Protein AF-A0AAU3B266-F1 (afdb_monomer_lite)

pLDDT: mean 85.95, std 12.85, range [55.03, 97.81]

Radius of gyration: 11.17 Å; chains: 1; bounding box: 26×26×26 Å

Structure (mmCIF, N/CA/C/O backbone):
data_AF-A0AAU3B266-F1
#
_entry.id   AF-A0AAU3B266-F1
#
loop_
_atom_site.group_PDB
_atom_site.id
_atom_site.type_symbol
_atom_site.label_atom_id
_atom_site.label_alt_id
_atom_site.label_comp_id
_atom_site.label_asym_id
_atom_site.label_entity_id
_atom_site.label_seq_id
_atom_site.pdbx_PDB_ins_code
_atom_site.Cartn_x
_atom_site.Cartn_y
_atom_site.Cartn_z
_atom_site.occupancy
_atom_site.B_iso_or_equiv
_atom_site.auth_seq_id
_atom_site.auth_comp_id
_atom_site.auth_asym_id
_atom_site.auth_atom_id
_atom_site.pdbx_PDB_model_num
ATOM 1 N N . MET A 1 1 ? -2.619 -6.793 -2.516 1.00 87.38 1 MET A N 1
ATOM 2 C CA . MET A 1 1 ? -3.605 -6.708 -3.622 1.00 87.38 1 MET A CA 1
ATOM 3 C C . MET A 1 1 ? -2.950 -5.965 -4.771 1.00 87.38 1 MET A C 1
ATOM 5 O O . MET A 1 1 ? -2.355 -4.930 -4.499 1.00 87.38 1 MET A O 1
ATOM 9 N N . VAL A 1 2 ? -3.036 -6.479 -5.999 1.00 92.62 2 VAL A N 1
ATOM 10 C CA . VAL A 1 2 ? -2.349 -5.920 -7.177 1.00 92.62 2 VAL A CA 1
ATOM 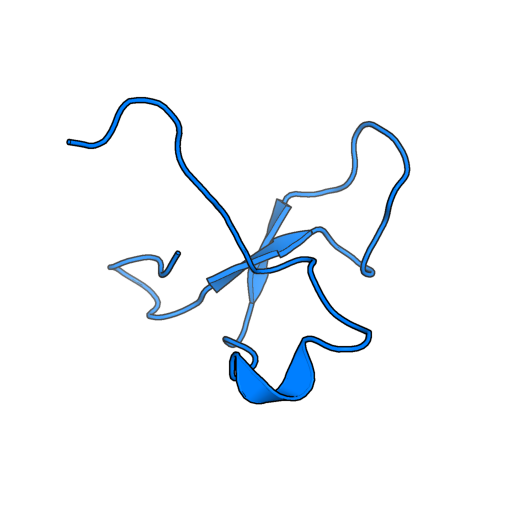11 C C . VAL A 1 2 ? -3.383 -5.439 -8.194 1.00 92.62 2 VAL A C 1
ATOM 13 O O . VAL A 1 2 ? -4.343 -6.155 -8.480 1.00 92.62 2 VAL A O 1
ATOM 16 N N . ALA A 1 3 ? -3.214 -4.224 -8.712 1.00 94.38 3 ALA A N 1
ATOM 17 C CA . ALA A 1 3 ? -4.059 -3.661 -9.755 1.00 94.38 3 ALA A CA 1
ATOM 18 C C . ALA A 1 3 ? -3.747 -4.321 -11.106 1.00 94.38 3 ALA A C 1
ATOM 20 O O . ALA A 1 3 ? -2.603 -4.314 -11.555 1.00 94.38 3 ALA A O 1
ATOM 21 N N . ALA A 1 4 ? -4.773 -4.856 -11.773 1.00 95.50 4 ALA A N 1
ATOM 22 C CA . ALA A 1 4 ? -4.608 -5.622 -13.011 1.00 95.50 4 ALA A CA 1
ATOM 23 C C . ALA A 1 4 ? -3.976 -4.808 -14.155 1.00 95.50 4 ALA A C 1
ATOM 25 O O . ALA A 1 4 ? -3.179 -5.340 -14.917 1.00 95.50 4 ALA A O 1
ATOM 26 N N . HIS A 1 5 ? -4.299 -3.516 -14.259 1.00 96.94 5 HIS A N 1
ATOM 27 C CA . HIS A 1 5 ? -3.837 -2.671 -15.364 1.00 96.94 5 HIS A CA 1
ATOM 28 C C . HIS A 1 5 ? -2.386 -2.196 -15.223 1.00 96.94 5 HIS A C 1
ATOM 30 O O . HIS A 1 5 ? -1.721 -1.974 -16.228 1.00 96.94 5 HIS A O 1
ATOM 36 N N . SER A 1 6 ? -1.900 -2.002 -13.994 1.00 97.00 6 SER A N 1
ATOM 37 C CA . SER A 1 6 ? -0.586 -1.398 -13.734 1.00 97.00 6 SER A CA 1
ATOM 38 C C . SER A 1 6 ? 0.430 -2.368 -13.136 1.00 97.00 6 SER A C 1
ATOM 40 O O . SER A 1 6 ? 1.614 -2.043 -13.076 1.00 97.00 6 SER A O 1
ATOM 42 N N . GLY A 1 7 ? -0.021 -3.518 -12.623 1.00 95.75 7 GLY A N 1
ATOM 43 C CA . GLY A 1 7 ? 0.813 -4.437 -11.848 1.00 95.75 7 GLY A CA 1
ATOM 44 C C . GLY A 1 7 ? 1.280 -3.866 -10.502 1.00 95.75 7 GLY A C 1
ATOM 45 O O . GLY A 1 7 ? 2.125 -4.469 -9.845 1.00 95.75 7 GLY A O 1
ATOM 46 N N . LYS A 1 8 ? 0.757 -2.705 -10.081 1.00 95.25 8 LYS A N 1
ATOM 47 C CA . LYS A 1 8 ? 1.124 -2.025 -8.831 1.00 95.25 8 LYS A CA 1
ATOM 48 C C . LYS A 1 8 ? 0.226 -2.440 -7.671 1.00 95.25 8 LYS A C 1
ATOM 50 O O . LYS A 1 8 ? -0.919 -2.850 -7.863 1.00 95.25 8 LYS A O 1
ATOM 55 N N . CYS A 1 9 ? 0.739 -2.311 -6.457 1.00 94.00 9 CYS A N 1
ATOM 56 C CA . CYS A 1 9 ? 0.020 -2.643 -5.238 1.00 94.00 9 CYS A CA 1
ATOM 57 C C . CYS A 1 9 ? -0.779 -1.442 -4.731 1.00 94.00 9 CYS A C 1
ATOM 59 O O . CYS A 1 9 ? -0.378 -0.293 -4.915 1.00 94.00 9 CYS A O 1
ATOM 61 N N . VAL A 1 10 ? -1.915 -1.713 -4.087 1.00 94.25 10 VAL A N 1
ATOM 62 C CA . VAL A 1 10 ? -2.628 -0.686 -3.312 1.00 94.25 10 VAL A CA 1
ATOM 63 C C . VAL A 1 10 ? -1.791 -0.333 -2.089 1.00 94.25 10 VAL A C 1
ATOM 65 O O . VAL A 1 10 ? -1.406 -1.238 -1.353 1.00 94.25 10 VAL A O 1
ATOM 68 N N . ASP A 1 11 ? -1.526 0.954 -1.882 1.00 94.31 11 ASP A N 1
ATOM 69 C CA . ASP A 1 11 ? -0.623 1.474 -0.852 1.00 94.31 11 ASP A CA 1
ATOM 70 C C . ASP A 1 11 ? -1.255 2.674 -0.109 1.00 94.31 11 ASP A C 1
ATOM 72 O O . ASP A 1 11 ? -1.958 3.486 -0.721 1.00 94.31 11 ASP A O 1
ATOM 76 N N . VAL A 1 12 ? -1.040 2.760 1.212 1.00 94.69 12 VAL A N 1
ATOM 77 C CA . VAL A 1 12 ? -1.336 3.952 2.032 1.00 94.69 12 VAL A CA 1
ATOM 78 C C . VAL A 1 12 ? -0.149 4.918 2.039 1.00 94.69 12 VAL A C 1
ATOM 80 O O . VAL A 1 12 ? 0.918 4.597 2.579 1.00 94.69 12 VAL A O 1
ATOM 83 N N . SER A 1 13 ? -0.378 6.146 1.564 1.00 94.50 13 SER A N 1
ATOM 84 C CA . SER A 1 13 ? 0.650 7.184 1.448 1.00 94.50 13 SER A CA 1
ATOM 85 C C . SER A 1 13 ? 1.422 7.399 2.754 1.00 94.50 13 SER A C 1
ATOM 87 O O . SER A 1 13 ? 0.818 7.540 3.823 1.00 94.50 13 SER A O 1
ATOM 89 N N . ASN A 1 14 ? 2.752 7.481 2.656 1.00 91.81 14 ASN A N 1
ATOM 90 C CA . ASN A 1 14 ? 3.671 7.733 3.774 1.00 91.81 14 ASN A CA 1
ATOM 91 C C . ASN A 1 14 ? 3.565 6.735 4.939 1.00 91.81 14 ASN A C 1
ATOM 93 O O . ASN A 1 14 ? 3.990 7.053 6.047 1.00 91.81 14 ASN A O 1
ATOM 97 N N . VAL A 1 15 ? 3.017 5.534 4.713 1.00 90.81 15 VAL A N 1
ATOM 98 C CA . VAL A 1 15 ? 2.784 4.543 5.780 1.00 90.81 15 VAL A CA 1
ATOM 99 C C . VAL A 1 15 ? 1.908 5.121 6.908 1.00 90.81 15 VAL A C 1
ATOM 101 O O . VAL A 1 15 ? 2.053 4.761 8.076 1.00 90.81 15 VAL A O 1
ATOM 104 N N . SER A 1 16 ? 1.017 6.059 6.570 1.00 92.06 16 SER A N 1
ATOM 105 C CA . SER A 1 16 ? 0.220 6.770 7.568 1.00 92.06 16 SER A CA 1
ATOM 106 C C . SER A 1 16 ? -0.732 5.835 8.316 1.00 92.06 16 SER A C 1
ATOM 108 O O . SER A 1 16 ? -1.379 4.971 7.722 1.00 92.06 16 SER A O 1
ATOM 110 N N . THR A 1 17 ? -0.848 6.058 9.623 1.00 90.69 17 THR A N 1
ATOM 111 C CA . THR A 1 17 ? -1.814 5.402 10.516 1.00 90.69 17 THR A CA 1
ATOM 112 C C . THR A 1 17 ? -2.942 6.336 10.953 1.00 90.69 17 THR A C 1
ATOM 114 O O . THR A 1 17 ? -3.850 5.911 11.667 1.00 90.69 17 THR A O 1
ATOM 117 N N . THR A 1 18 ? -2.899 7.608 10.543 1.00 95.31 18 THR A N 1
ATOM 118 C CA . THR A 1 18 ? -3.980 8.565 10.802 1.00 95.31 18 THR A CA 1
ATOM 119 C C . THR A 1 18 ? -5.192 8.258 9.924 1.00 95.31 18 THR A C 1
ATOM 121 O O . THR A 1 18 ? -5.098 7.498 8.963 1.00 95.31 18 THR A O 1
ATOM 124 N N . ALA A 1 19 ? -6.349 8.838 10.248 1.00 95.81 19 ALA A N 1
ATOM 125 C CA . ALA A 1 19 ? -7.546 8.725 9.419 1.00 95.81 19 ALA A CA 1
ATOM 126 C C . ALA A 1 19 ? -7.471 9.643 8.184 1.00 95.81 19 ALA A C 1
ATOM 128 O O . ALA A 1 19 ? -6.934 10.748 8.252 1.00 95.81 19 ALA A O 1
ATOM 129 N N . GLY A 1 20 ? -8.047 9.188 7.068 1.00 95.44 20 GLY A N 1
ATOM 130 C CA . GLY A 1 20 ? -8.080 9.921 5.796 1.00 95.44 20 GLY A CA 1
ATOM 131 C C . GLY A 1 20 ? -6.771 10.008 4.989 1.00 95.44 20 GLY A C 1
ATOM 132 O O . GLY A 1 20 ? -6.633 10.972 4.236 1.00 95.44 20 GLY A O 1
ATOM 133 N N . PRO A 1 21 ? -5.801 9.075 5.095 1.00 96.44 21 PRO A N 1
ATOM 134 C CA . PRO A 1 21 ? -4.619 9.128 4.253 1.00 96.44 21 PRO A CA 1
ATOM 135 C C . PRO A 1 21 ? -4.994 8.810 2.805 1.00 96.44 21 PRO A C 1
ATOM 137 O O . PRO A 1 21 ? -5.985 8.128 2.527 1.00 96.44 21 PRO A O 1
ATOM 140 N N . LEU A 1 22 ? -4.170 9.279 1.872 1.00 97.81 22 LEU A N 1
ATOM 141 C CA . LEU A 1 22 ? -4.368 8.971 0.466 1.00 97.81 22 LEU A CA 1
ATOM 142 C C . LEU A 1 22 ? -4.044 7.501 0.204 1.00 97.81 22 LEU A C 1
ATOM 144 O O . LEU A 1 22 ? -3.030 6.971 0.663 1.00 97.81 22 LEU A O 1
ATOM 148 N N . ILE A 1 23 ? -4.902 6.867 -0.587 1.00 95.56 23 ILE A N 1
ATOM 149 C CA . ILE A 1 23 ? -4.654 5.548 -1.155 1.00 95.56 23 ILE A CA 1
ATOM 150 C C . ILE A 1 23 ? -4.180 5.739 -2.589 1.00 95.56 23 ILE A C 1
ATOM 152 O O . ILE A 1 23 ? -4.819 6.445 -3.371 1.00 95.56 23 ILE A O 1
ATOM 156 N N . HIS A 1 24 ? -3.069 5.105 -2.944 1.00 96.62 24 HIS A N 1
ATOM 157 C CA . HIS A 1 24 ? -2.506 5.186 -4.289 1.00 96.62 24 HIS A CA 1
ATOM 158 C C . HIS A 1 24 ? -2.015 3.818 -4.787 1.00 96.62 24 HIS A C 1
ATOM 160 O O . HIS A 1 24 ? -2.100 2.809 -4.084 1.00 96.62 24 HIS A O 1
ATOM 166 N N . GLN A 1 25 ? -1.537 3.774 -6.031 1.00 96.38 25 GLN A N 1
ATOM 167 C CA . GLN A 1 25 ? -0.907 2.591 -6.613 1.00 96.38 25 GLN A CA 1
ATOM 168 C C . GLN A 1 25 ? 0.606 2.783 -6.621 1.00 96.38 25 GLN A C 1
ATOM 170 O O . GLN A 1 25 ? 1.109 3.688 -7.289 1.00 96.38 25 GLN A O 1
ATOM 175 N N . TRP A 1 26 ? 1.331 1.914 -5.924 1.00 94.88 26 TRP A N 1
ATOM 176 C CA . TRP A 1 26 ? 2.784 1.995 -5.817 1.00 94.88 26 TRP A CA 1
ATOM 177 C C . TRP A 1 26 ? 3.459 0.688 -6.215 1.00 94.88 26 TRP A C 1
ATOM 179 O O . TRP A 1 26 ? 2.820 -0.360 -6.339 1.00 94.88 26 TRP A O 1
ATOM 189 N N . THR A 1 27 ? 4.764 0.752 -6.473 1.00 93.31 27 THR A N 1
ATOM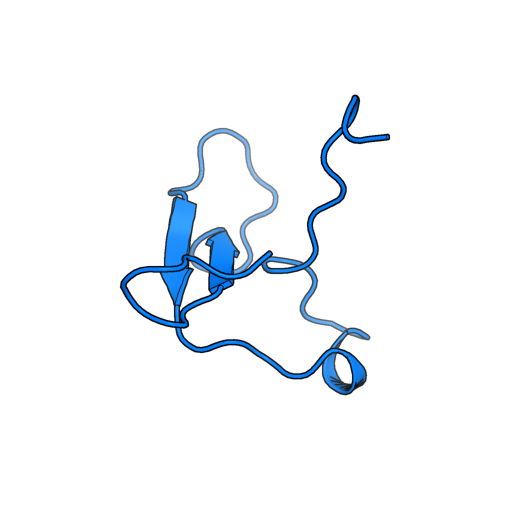 190 C CA . THR A 1 27 ? 5.563 -0.457 -6.686 1.00 93.31 27 THR A CA 1
ATOM 191 C C . THR A 1 27 ? 5.347 -1.408 -5.512 1.00 93.31 27 THR A C 1
ATOM 193 O O . THR A 1 27 ? 5.387 -0.986 -4.357 1.00 93.31 27 THR A O 1
ATOM 196 N N . CYS A 1 28 ? 5.056 -2.669 -5.831 1.00 91.25 28 CYS A N 1
ATOM 197 C CA . CYS A 1 28 ? 4.796 -3.681 -4.823 1.00 91.25 28 CYS A CA 1
ATOM 198 C C . CYS A 1 28 ? 6.051 -3.943 -3.997 1.00 91.25 28 CYS A C 1
ATOM 200 O O . CYS A 1 28 ? 7.085 -4.325 -4.548 1.00 91.25 28 CYS A O 1
ATOM 202 N N . ASP A 1 29 ? 5.928 -3.802 -2.684 1.00 86.00 29 ASP A N 1
ATOM 203 C CA . ASP A 1 29 ? 6.953 -4.241 -1.753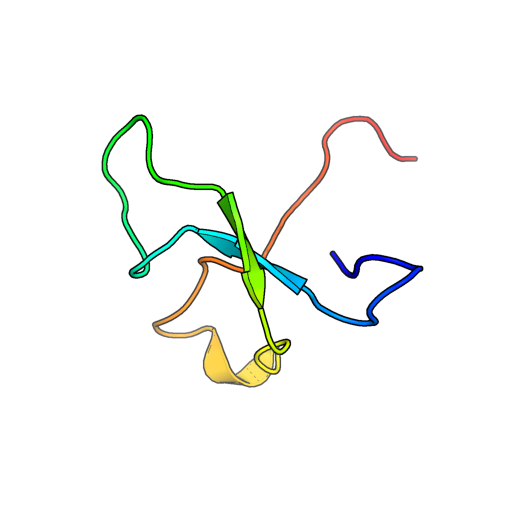 1.00 86.00 29 ASP A CA 1
ATOM 204 C C . ASP A 1 29 ? 6.797 -5.752 -1.495 1.00 86.00 29 ASP A C 1
ATOM 206 O O . ASP A 1 29 ? 5.678 -6.245 -1.293 1.00 86.00 29 ASP A O 1
ATOM 210 N N . PRO A 1 30 ? 7.894 -6.533 -1.507 1.00 73.81 30 PRO A N 1
ATOM 211 C CA . PRO A 1 30 ? 7.823 -7.963 -1.252 1.00 73.81 30 PRO A CA 1
ATOM 212 C C . PRO A 1 30 ? 7.345 -8.231 0.179 1.00 73.81 30 PRO A C 1
ATOM 214 O O . PRO A 1 30 ? 7.820 -7.627 1.141 1.00 73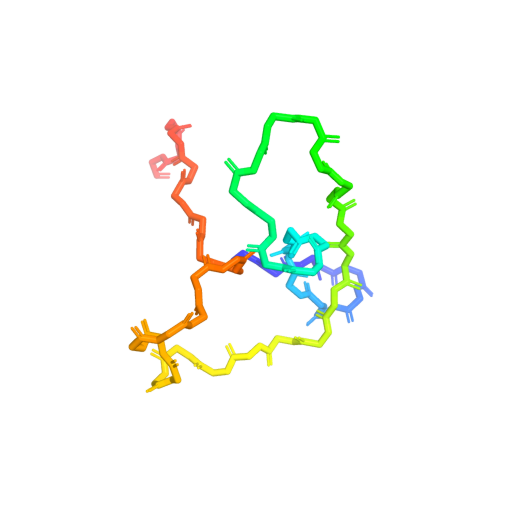.81 30 PRO A O 1
ATOM 217 N N . ALA A 1 31 ? 6.463 -9.222 0.335 1.00 62.88 31 ALA A N 1
ATOM 218 C CA . ALA A 1 31 ? 5.876 -9.614 1.621 1.00 62.88 31 ALA A CA 1
ATOM 219 C C . ALA A 1 31 ? 6.906 -10.092 2.679 1.00 62.88 31 ALA A C 1
ATOM 221 O O . ALA A 1 31 ? 6.568 -10.319 3.835 1.00 62.88 31 ALA A O 1
ATOM 222 N N . SER A 1 32 ? 8.184 -10.227 2.330 1.00 56.94 32 SER A N 1
ATOM 223 C CA . SER A 1 32 ? 9.253 -10.501 3.298 1.00 56.94 32 SER A CA 1
ATOM 224 C C . SER A 1 32 ? 9.736 -9.247 4.046 1.00 56.94 32 SER A C 1
ATOM 226 O O . SER A 1 32 ? 10.418 -9.378 5.058 1.00 56.94 32 SER A O 1
ATOM 228 N N . ALA A 1 33 ? 9.394 -8.037 3.586 1.00 59.06 33 ALA A N 1
ATOM 229 C CA . ALA A 1 33 ? 9.784 -6.771 4.220 1.00 59.06 33 ALA A CA 1
ATOM 230 C C . ALA A 1 33 ? 8.799 -6.306 5.323 1.00 59.06 33 ALA A C 1
ATOM 232 O O . ALA A 1 33 ? 8.953 -5.233 5.907 1.00 59.06 33 ALA A O 1
ATOM 233 N N . LEU A 1 34 ? 7.776 -7.116 5.627 1.00 55.03 34 LEU A N 1
ATOM 234 C CA . LEU A 1 34 ? 6.574 -6.747 6.394 1.00 55.03 34 LEU A CA 1
ATOM 235 C C . LEU A 1 34 ? 6.761 -6.573 7.912 1.00 55.03 34 LEU A C 1
ATOM 237 O O . LEU A 1 34 ? 5.773 -6.376 8.625 1.00 55.03 34 LEU A O 1
ATOM 241 N N . GLY A 1 35 ? 7.992 -6.628 8.429 1.00 61.47 35 GLY A N 1
ATOM 242 C CA . GLY A 1 35 ? 8.251 -6.315 9.838 1.00 61.47 35 GLY A CA 1
ATOM 243 C C . GLY A 1 35 ? 7.867 -4.872 10.188 1.00 61.47 35 GLY A C 1
ATOM 244 O O . GLY A 1 35 ? 7.350 -4.614 11.271 1.00 61.47 35 GLY A O 1
ATOM 245 N N . THR A 1 36 ? 8.053 -3.945 9.244 1.00 66.00 36 THR A N 1
ATOM 246 C CA . THR A 1 36 ? 7.897 -2.499 9.477 1.00 66.00 36 THR A CA 1
ATOM 247 C C . THR A 1 36 ? 6.974 -1.792 8.484 1.00 66.00 36 THR A C 1
ATOM 249 O O . THR A 1 36 ? 6.447 -0.731 8.809 1.00 66.00 36 THR A O 1
ATOM 252 N N . LYS A 1 37 ? 6.713 -2.363 7.300 1.00 71.31 37 LYS A 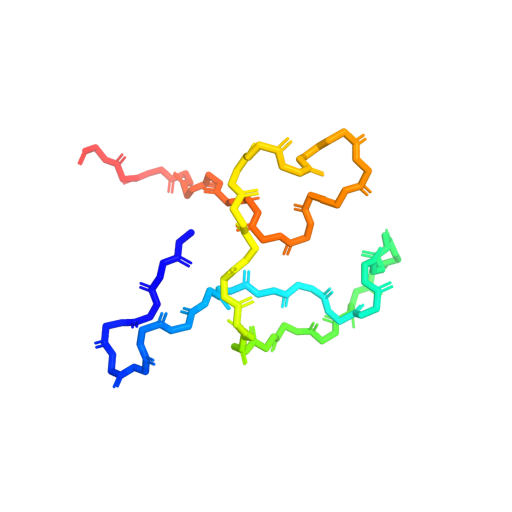N 1
ATOM 253 C CA . LYS A 1 37 ? 5.857 -1.753 6.266 1.00 71.31 37 LYS A CA 1
ATOM 254 C C . LYS A 1 37 ? 4.654 -2.636 5.963 1.00 71.31 37 LYS A C 1
ATOM 256 O O . LYS A 1 37 ? 4.783 -3.652 5.295 1.00 71.31 37 LYS A O 1
ATOM 261 N N . LYS A 1 38 ? 3.478 -2.254 6.472 1.00 81.62 38 LYS A N 1
ATOM 262 C CA . LYS A 1 38 ? 2.204 -2.976 6.268 1.00 81.62 38 LYS A CA 1
ATOM 263 C C . LYS A 1 38 ? 1.197 -2.220 5.399 1.00 81.62 38 LYS A C 1
ATOM 265 O O . LYS A 1 38 ? 0.085 -2.699 5.208 1.00 81.62 38 LYS A O 1
ATOM 270 N N . ASN A 1 39 ? 1.580 -1.072 4.845 1.00 90.94 39 ASN A N 1
ATOM 271 C CA . ASN A 1 39 ? 0.702 -0.191 4.071 1.00 90.94 39 ASN A CA 1
ATOM 272 C C . ASN A 1 39 ? 0.257 -0.766 2.713 1.00 90.94 39 ASN A C 1
ATOM 274 O O . ASN A 1 39 ? -0.558 -0.134 2.051 1.00 90.94 39 ASN A O 1
ATOM 278 N N . GLN A 1 40 ? 0.741 -1.952 2.317 1.00 92.31 40 GLN A N 1
ATOM 279 C CA . GLN A 1 40 ? 0.345 -2.643 1.081 1.00 92.31 40 GLN A CA 1
ATOM 280 C C . GLN A 1 40 ? -0.323 -4.017 1.285 1.00 92.31 40 GLN A C 1
ATOM 282 O O . GLN A 1 40 ? -0.686 -4.698 0.314 1.00 92.31 40 GLN A O 1
ATOM 287 N N . ILE A 1 41 ? -0.499 -4.457 2.536 1.00 88.19 41 ILE A N 1
ATOM 288 C CA . ILE A 1 41 ? -1.142 -5.740 2.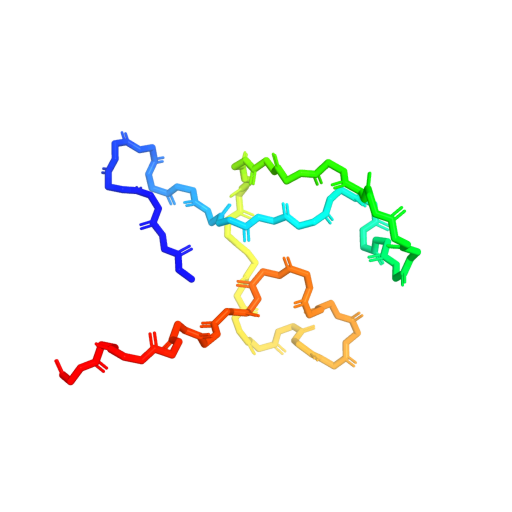838 1.00 88.19 41 ILE A CA 1
ATOM 289 C C . ILE A 1 41 ? -2.625 -5.501 3.091 1.00 88.19 41 ILE A C 1
ATOM 291 O O . ILE A 1 41 ? -3.008 -4.860 4.065 1.00 88.19 41 ILE A O 1
ATOM 295 N N . TRP A 1 42 ? -3.467 -6.099 2.257 1.00 86.44 42 TRP A N 1
ATOM 296 C CA . TRP A 1 42 ? -4.911 -5.928 2.344 1.00 86.44 42 TRP A CA 1
ATOM 297 C C . TRP A 1 42 ? -5.603 -7.279 2.410 1.00 86.44 42 TRP A C 1
ATOM 299 O O . TRP A 1 42 ? -5.357 -8.151 1.575 1.00 86.44 42 TRP A O 1
ATOM 309 N N . ARG A 1 43 ? -6.507 -7.423 3.379 1.00 84.94 43 ARG A N 1
ATOM 310 C CA . ARG A 1 43 ? -7.524 -8.474 3.393 1.00 84.94 43 ARG A CA 1
ATOM 311 C C . ARG A 1 43 ? -8.848 -7.834 3.018 1.00 84.94 43 ARG A C 1
ATOM 313 O O . ARG A 1 43 ? -9.364 -7.004 3.758 1.00 84.94 43 ARG A O 1
ATOM 320 N N . LEU A 1 44 ? -9.383 -8.222 1.869 1.00 82.69 44 LEU A N 1
ATOM 321 C CA . LEU A 1 44 ? -10.740 -7.852 1.497 1.00 82.69 44 LEU A CA 1
ATOM 322 C C . LEU A 1 44 ? -11.702 -8.766 2.250 1.00 82.69 44 LEU A C 1
ATOM 324 O O . LEU A 1 44 ? -11.596 -9.989 2.161 1.00 82.69 44 LEU A O 1
ATOM 328 N N . GLN A 1 45 ? -12.623 -8.181 3.003 1.00 86.31 45 GLN A N 1
ATOM 329 C CA . GLN A 1 45 ? -13.727 -8.938 3.577 1.00 86.31 45 GLN A CA 1
ATOM 330 C C . GLN A 1 45 ? -14.719 -9.278 2.456 1.00 86.31 45 GLN A C 1
ATOM 332 O O . GLN A 1 45 ? -15.009 -8.434 1.612 1.00 86.31 45 GLN A O 1
ATOM 337 N N . GLY A 1 46 ? -15.205 -10.522 2.421 1.00 76.12 46 GLY A N 1
ATOM 338 C CA . GLY A 1 46 ? -16.252 -10.951 1.483 1.00 76.12 46 GLY A CA 1
ATOM 339 C C . GLY A 1 46 ? -15.789 -11.473 0.118 1.00 76.12 46 GLY A C 1
ATOM 340 O O . GLY A 1 46 ? -16.636 -11.733 -0.728 1.00 76.12 46 GLY A O 1
ATOM 341 N N . LYS A 1 47 ? -14.484 -11.668 -0.119 1.00 61.94 47 LYS A N 1
ATOM 342 C CA . LYS A 1 47 ? -14.019 -12.492 -1.248 1.00 61.94 47 LYS A CA 1
ATOM 343 C C . LYS A 1 47 ? -13.812 -13.932 -0.773 1.00 61.94 47 LYS A C 1
ATOM 345 O O . LYS A 1 47 ? -12.843 -14.186 -0.060 1.00 61.94 47 LYS A O 1
ATOM 350 N N . SER A 1 48 ? -14.757 -14.812 -1.116 1.00 60.69 48 SER A N 1
ATOM 351 C CA . SER A 1 48 ? -14.613 -16.276 -1.078 1.00 60.69 48 SER A CA 1
ATOM 352 C C . SER A 1 48 ? -13.721 -16.758 -2.211 1.00 60.69 48 SER A C 1
ATOM 354 O O . SER A 1 48 ? -13.927 -16.236 -3.332 1.00 60.69 48 SER A O 1
#

Sequence (48 aa):
MVAAHSGKCVDVSNVSTTAGPLIHQWTCDPASALGTKKNQIWRLQGKS

Foldseek 3Di:
DADPPPRFFWFFPPLDPDPPTDIDTHHDDDPVVPPPRPRRDDDDPPDD

Secondary structure (DSSP, 8-state):
-B-TTT-PEEEEGGG--SSSPPEEEEPPPPGGGTTT--TT----TT--